Protein AF-A0A923A165-F1 (afdb_monomer_lite)

Foldseek 3Di:
DVV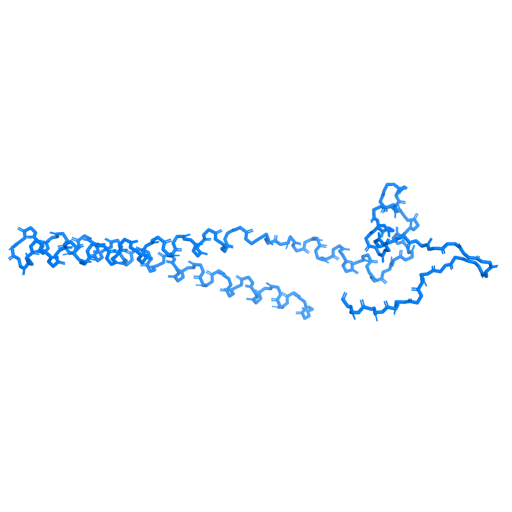VVVLVVVVVVLVVVLVVLVVVLVVLVVVLVVLVVCVVVVVDDPVVSVVSNVVSVVSNVVSVVVNVVSVPPPPPDPVNVVVVVVCVVCVPVVCVPDDPVVVVVVQCVVQVVHWDADPVGTHRPDPPPDDD

Radius of gyration: 27.16 Å; chains: 1; bounding box: 68×33×67 Å

Secondary structure (DSSP, 8-state):
-HHHHHHHHHHHHHHHHHHHHHHHHHHHHHHHHHHHHHHHTT-S-HHHHHHHHHHHHHHHHHHHHHHHHHHHS----HHHHHHHHHHHHTHHHHHHHS-HHHHHHHHHHH-TT---EETTEE----------

Structure (mmCIF, N/CA/C/O backbone):
data_AF-A0A9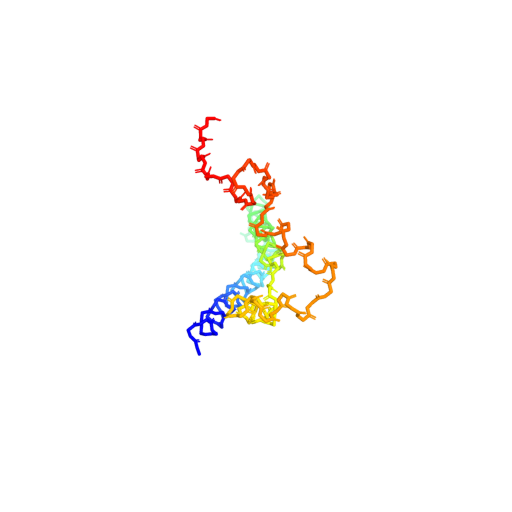23A165-F1
#
_entry.id   AF-A0A923A165-F1
#
loop_
_atom_site.group_PDB
_atom_site.id
_atom_site.type_symbol
_atom_site.label_atom_id
_atom_site.label_alt_id
_atom_site.label_comp_id
_atom_site.label_asym_id
_atom_site.label_entity_id
_atom_site.label_seq_id
_atom_site.pdbx_PDB_ins_code
_atom_site.Cartn_x
_atom_site.Cartn_y
_atom_site.Cartn_z
_atom_site.occupancy
_atom_site.B_iso_or_equiv
_atom_site.auth_seq_id
_atom_site.auth_comp_id
_atom_site.auth_asym_id
_atom_site.auth_atom_id
_atom_site.pdbx_PDB_model_num
ATOM 1 N N . MET A 1 1 ? 9.185 -16.891 -15.399 1.00 57.31 1 MET A N 1
ATOM 2 C CA . MET A 1 1 ? 10.472 -16.229 -15.053 1.00 57.31 1 MET A CA 1
ATOM 3 C C . MET A 1 1 ? 10.482 -15.836 -13.575 1.00 57.31 1 MET A C 1
ATOM 5 O O . MET A 1 1 ? 9.423 -15.503 -13.058 1.00 57.31 1 MET A O 1
ATOM 9 N N . ALA A 1 2 ? 11.638 -15.835 -12.897 1.00 69.56 2 ALA A N 1
ATOM 10 C CA . ALA A 1 2 ? 11.748 -15.537 -11.455 1.00 69.56 2 ALA A CA 1
ATOM 11 C C . ALA A 1 2 ? 11.158 -14.168 -11.043 1.00 69.56 2 ALA A C 1
ATOM 13 O O . ALA A 1 2 ? 10.572 -14.037 -9.972 1.00 69.56 2 ALA A O 1
ATOM 14 N N . ILE A 1 3 ? 11.228 -13.167 -11.925 1.00 64.88 3 ILE A N 1
ATOM 15 C CA . ILE A 1 3 ? 10.678 -11.817 -11.705 1.00 64.88 3 ILE A CA 1
ATOM 16 C C . ILE A 1 3 ? 9.148 -11.835 -11.606 1.00 64.88 3 ILE A C 1
ATOM 18 O O . ILE A 1 3 ? 8.570 -11.166 -10.756 1.00 64.88 3 ILE A O 1
ATOM 22 N N . GLU A 1 4 ? 8.476 -12.619 -12.450 1.00 66.44 4 GLU A N 1
ATOM 23 C CA . GLU A 1 4 ? 7.014 -12.724 -12.421 1.00 66.44 4 GLU A CA 1
ATOM 24 C C . GLU A 1 4 ? 6.534 -13.422 -11.154 1.00 66.44 4 GLU A C 1
ATOM 26 O O . GLU A 1 4 ? 5.555 -12.986 -10.554 1.00 66.44 4 GLU A O 1
ATOM 31 N N . ALA A 1 5 ? 7.261 -14.456 -10.724 1.00 72.94 5 ALA A N 1
ATOM 32 C CA . ALA A 1 5 ? 7.009 -15.131 -9.459 1.00 72.94 5 ALA A CA 1
ATOM 33 C C . ALA A 1 5 ? 7.208 -14.178 -8.269 1.00 72.94 5 ALA A C 1
ATOM 35 O O . ALA A 1 5 ? 6.371 -14.148 -7.369 1.00 72.94 5 ALA A O 1
ATOM 36 N N . ASN A 1 6 ? 8.252 -13.343 -8.291 1.00 72.12 6 ASN A N 1
ATOM 37 C CA . ASN A 1 6 ? 8.506 -12.366 -7.233 1.00 72.12 6 ASN A CA 1
ATOM 38 C C . ASN A 1 6 ? 7.434 -11.260 -7.184 1.00 72.12 6 ASN A C 1
ATOM 40 O O . ASN A 1 6 ? 6.881 -10.985 -6.125 1.00 72.12 6 ASN A O 1
ATOM 44 N N . LEU A 1 7 ? 7.064 -10.680 -8.332 1.00 69.75 7 LEU A N 1
ATOM 45 C CA . LEU A 1 7 ? 6.008 -9.661 -8.418 1.00 69.75 7 LEU A CA 1
ATOM 46 C C . LEU A 1 7 ? 4.634 -10.213 -8.012 1.00 69.75 7 LEU A C 1
ATOM 48 O O . LEU A 1 7 ? 3.871 -9.537 -7.324 1.00 69.75 7 LEU A O 1
ATOM 52 N N . ALA A 1 8 ? 4.306 -11.441 -8.423 1.00 74.06 8 ALA A N 1
ATOM 53 C CA . ALA A 1 8 ? 3.073 -12.106 -8.010 1.00 74.06 8 ALA A CA 1
ATOM 54 C C . ALA A 1 8 ? 3.070 -12.402 -6.503 1.00 74.06 8 ALA A C 1
ATOM 56 O O . ALA A 1 8 ? 2.060 -12.171 -5.838 1.00 74.06 8 ALA A O 1
ATOM 57 N N . SER A 1 9 ? 4.206 -12.847 -5.956 1.00 75.25 9 SER A N 1
ATOM 58 C CA . SER A 1 9 ? 4.387 -13.071 -4.520 1.00 75.25 9 SER A CA 1
ATOM 59 C C . SER A 1 9 ? 4.183 -11.780 -3.725 1.00 75.25 9 SER A C 1
ATOM 61 O O . SER A 1 9 ? 3.340 -11.744 -2.829 1.00 75.25 9 SER A O 1
ATOM 63 N N . GLN A 1 10 ? 4.846 -10.687 -4.115 1.00 72.62 10 GLN A N 1
ATOM 64 C CA . GLN A 1 10 ? 4.708 -9.380 -3.466 1.00 72.62 10 GLN A CA 1
ATOM 65 C C . GLN A 1 10 ? 3.268 -8.851 -3.515 1.00 72.62 10 GLN A C 1
ATOM 67 O O . GLN A 1 10 ? 2.747 -8.400 -2.497 1.00 72.62 10 GLN A O 1
ATOM 72 N N . ARG A 1 11 ? 2.578 -8.983 -4.657 1.00 73.50 11 ARG A N 1
ATOM 73 C CA . ARG A 1 11 ? 1.155 -8.612 -4.778 1.00 73.50 11 ARG A CA 1
ATOM 74 C C . ARG A 1 11 ? 0.252 -9.456 -3.885 1.00 73.50 11 ARG A C 1
ATOM 76 O O . ARG A 1 11 ? -0.640 -8.915 -3.243 1.00 73.50 11 ARG A O 1
ATOM 83 N N . SER A 1 12 ? 0.487 -10.766 -3.821 1.00 78.44 12 SER A N 1
ATOM 84 C CA . SER A 1 12 ? -0.257 -11.677 -2.942 1.00 78.44 12 SER A CA 1
ATOM 85 C C . SER A 1 12 ? -0.051 -11.326 -1.466 1.00 78.44 12 SER A C 1
ATOM 87 O O . SER A 1 12 ? -1.012 -11.312 -0.698 1.00 78.44 12 SER A O 1
ATOM 89 N N . VAL A 1 13 ? 1.185 -11.026 -1.059 1.00 78.31 13 VAL A N 1
ATOM 90 C CA . VAL A 1 13 ? 1.504 -10.621 0.317 1.00 78.31 13 VAL A CA 1
ATOM 91 C C . VAL A 1 13 ? 0.829 -9.291 0.654 1.00 78.31 13 VAL A C 1
ATOM 93 O O . VAL A 1 13 ? 0.129 -9.218 1.663 1.00 78.31 13 VAL A O 1
ATOM 96 N N . GLY A 1 14 ? 0.936 -8.288 -0.224 1.00 78.62 14 GLY A N 1
ATOM 97 C CA . GLY A 1 14 ? 0.267 -6.995 -0.054 1.00 78.62 14 GLY A CA 1
ATOM 98 C C . GLY A 1 14 ? -1.257 -7.123 0.034 1.00 78.62 14 GLY A C 1
ATOM 99 O O . GLY A 1 14 ? -1.872 -6.583 0.950 1.00 78.62 14 GLY A O 1
ATOM 100 N N . ALA A 1 15 ? -1.874 -7.918 -0.845 1.00 80.00 15 ALA A N 1
ATOM 101 C CA . ALA A 1 15 ? -3.318 -8.161 -0.830 1.00 80.00 15 ALA A CA 1
ATOM 102 C C . ALA A 1 15 ? -3.785 -8.876 0.450 1.00 80.00 15 ALA A C 1
ATOM 104 O O . ALA A 1 15 ? -4.798 -8.498 1.036 1.00 80.00 15 ALA A O 1
ATOM 105 N N . LYS A 1 16 ? -3.035 -9.881 0.924 1.00 83.62 16 LYS A N 1
ATOM 106 C CA . LYS A 1 16 ? -3.327 -10.577 2.189 1.00 83.62 16 LYS A CA 1
ATOM 107 C C . LYS A 1 16 ? -3.208 -9.643 3.389 1.00 83.62 16 LYS A C 1
ATOM 109 O O . LYS A 1 16 ? -4.032 -9.713 4.297 1.00 83.62 16 LYS A O 1
ATOM 114 N N . GLN A 1 17 ? -2.200 -8.777 3.400 1.00 82.38 17 GLN A N 1
ATOM 115 C CA . GLN A 1 17 ? -2.008 -7.809 4.475 1.00 82.38 17 GLN A CA 1
ATOM 116 C C . GLN A 1 17 ? -3.120 -6.755 4.481 1.00 82.38 17 GLN A C 1
ATOM 118 O O . GLN A 1 17 ? -3.705 -6.500 5.530 1.00 82.38 17 GLN A O 1
ATOM 123 N N . MET A 1 18 ? -3.509 -6.253 3.308 1.00 83.38 18 MET A N 1
ATOM 124 C CA . MET A 1 18 ? -4.651 -5.352 3.147 1.00 83.38 18 MET A CA 1
ATOM 125 C C . MET A 1 18 ? -5.964 -5.990 3.625 1.00 83.38 18 MET A C 1
ATOM 127 O O . MET A 1 18 ? -6.730 -5.370 4.360 1.00 83.38 18 MET A O 1
ATOM 131 N N . ALA A 1 19 ? -6.214 -7.252 3.261 1.00 85.00 19 ALA A N 1
ATOM 132 C CA . ALA A 1 19 ? -7.395 -7.985 3.711 1.00 85.00 19 ALA A CA 1
ATOM 133 C C . ALA A 1 19 ? -7.424 -8.154 5.240 1.00 85.00 19 ALA A C 1
ATOM 135 O O . ALA A 1 19 ? -8.479 -7.994 5.850 1.00 85.00 19 ALA A O 1
ATOM 136 N N . ARG A 1 20 ? -6.270 -8.419 5.872 1.00 88.00 20 ARG A N 1
ATOM 137 C CA . ARG A 1 20 ? -6.150 -8.500 7.338 1.00 88.00 20 ARG A CA 1
ATOM 138 C C . ARG A 1 20 ? -6.441 -7.164 8.017 1.00 88.00 20 ARG A C 1
ATOM 140 O O . ARG A 1 20 ? -7.202 -7.147 8.978 1.00 88.00 20 ARG A O 1
ATOM 147 N N . LEU A 1 21 ? -5.884 -6.063 7.508 1.00 85.38 21 LEU A N 1
ATOM 148 C CA . LEU A 1 21 ? -6.128 -4.721 8.051 1.00 85.38 21 LEU A CA 1
ATOM 149 C C . LEU A 1 21 ? -7.615 -4.344 7.954 1.00 85.38 21 LEU A C 1
ATOM 151 O O . LEU A 1 21 ? -8.202 -3.899 8.936 1.00 85.38 21 LEU A O 1
ATOM 155 N N . LYS A 1 22 ? -8.255 -4.610 6.807 1.00 84.75 22 LYS A N 1
ATOM 156 C CA . LYS A 1 22 ? -9.696 -4.367 6.616 1.00 84.75 22 LYS A CA 1
ATOM 157 C C . LYS A 1 22 ? -10.561 -5.239 7.530 1.00 84.75 22 LYS A C 1
ATOM 159 O O . LYS A 1 22 ? -11.503 -4.731 8.131 1.00 84.75 22 LYS A O 1
ATOM 164 N N . ALA A 1 23 ? -10.231 -6.523 7.678 1.00 90.12 23 ALA A N 1
ATOM 165 C CA . ALA A 1 23 ? -10.942 -7.419 8.591 1.00 90.12 23 ALA A CA 1
ATOM 166 C C . ALA A 1 23 ? -10.841 -6.945 10.049 1.00 90.12 23 ALA A C 1
ATOM 168 O O . ALA A 1 23 ? -11.843 -6.930 10.762 1.00 90.12 23 ALA A O 1
ATOM 169 N N . ARG A 1 24 ? -9.655 -6.487 10.467 1.00 87.06 24 ARG A N 1
ATOM 170 C CA . ARG A 1 24 ? -9.441 -5.945 11.810 1.00 87.06 24 ARG A CA 1
ATOM 171 C C . ARG A 1 24 ? -10.268 -4.686 12.067 1.00 87.06 24 ARG A C 1
ATOM 173 O O . ARG A 1 24 ? -10.815 -4.535 13.150 1.00 87.06 24 ARG A O 1
ATOM 180 N N . LEU A 1 25 ? -10.420 -3.822 11.066 1.00 85.25 25 LEU A N 1
ATOM 181 C CA . LEU A 1 25 ? -11.242 -2.612 11.159 1.00 85.25 25 LEU A CA 1
ATOM 182 C C . LEU A 1 25 ? -12.733 -2.951 11.367 1.00 85.25 25 LEU A C 1
ATOM 184 O O . LEU A 1 25 ? -13.405 -2.351 12.206 1.00 85.25 25 LEU A O 1
ATOM 188 N N . VAL A 1 26 ? -13.240 -3.976 10.673 1.00 88.25 26 VAL A N 1
ATOM 189 C CA . VAL A 1 26 ? -14.612 -4.487 10.870 1.00 88.25 26 VAL A CA 1
ATOM 190 C C . VAL A 1 26 ? -14.798 -5.081 12.271 1.00 88.25 26 VAL A C 1
ATOM 192 O O . VAL A 1 26 ? -15.813 -4.829 12.927 1.00 88.25 26 VAL A O 1
ATOM 195 N N . GLU A 1 27 ? -13.815 -5.842 12.755 1.00 90.38 27 GLU A N 1
ATOM 196 C CA . GLU A 1 27 ? -13.813 -6.386 14.117 1.00 90.38 27 GLU A CA 1
ATOM 197 C C . GLU A 1 27 ? -13.859 -5.259 15.160 1.00 90.38 27 GLU A C 1
ATOM 199 O O . GLU A 1 27 ? -14.657 -5.306 16.097 1.00 90.38 27 GLU A O 1
ATOM 204 N N . LEU A 1 28 ? -13.070 -4.203 14.954 1.00 86.62 28 LEU A N 1
ATOM 205 C CA . LEU A 1 28 ? -13.025 -3.044 15.837 1.00 86.62 28 LEU A CA 1
ATOM 206 C C . LEU A 1 28 ? -14.354 -2.284 15.874 1.00 86.62 28 LEU A C 1
ATOM 208 O O . LEU A 1 28 ? -14.832 -1.937 16.950 1.00 86.62 28 LEU A O 1
ATOM 212 N N . SER A 1 29 ? -14.995 -2.095 14.718 1.00 84.06 29 SER A N 1
ATOM 213 C CA . SER A 1 29 ? -16.331 -1.491 14.630 1.00 84.06 29 SER A CA 1
ATOM 214 C C . SER A 1 29 ? -17.383 -2.324 15.373 1.00 84.06 29 SER A C 1
ATOM 216 O O . SER A 1 29 ? -18.246 -1.790 16.074 1.00 84.06 29 SER A O 1
ATOM 218 N N . THR A 1 30 ? -17.274 -3.652 15.291 1.00 88.94 30 THR A N 1
ATOM 219 C CA . THR A 1 30 ? -18.144 -4.572 16.036 1.00 88.94 30 THR A CA 1
ATOM 220 C C . THR A 1 30 ? -17.908 -4.451 17.542 1.00 88.94 30 THR A C 1
ATOM 222 O O . THR A 1 30 ? -18.865 -4.349 18.310 1.00 88.94 30 THR A O 1
ATOM 225 N N . ARG A 1 31 ? -16.643 -4.392 17.972 1.00 86.75 31 ARG A N 1
ATOM 226 C CA . ARG A 1 31 ? -16.265 -4.192 19.377 1.00 86.75 31 ARG A CA 1
ATOM 227 C C . ARG A 1 31 ? -16.755 -2.846 19.913 1.00 86.75 31 ARG A C 1
ATOM 229 O O . ARG A 1 31 ? -17.258 -2.793 21.029 1.00 86.75 31 ARG A O 1
ATOM 236 N N . HIS A 1 32 ? -16.671 -1.787 19.112 1.00 84.25 32 HIS A N 1
ATOM 237 C CA . HIS A 1 32 ? -17.174 -0.458 19.457 1.00 84.25 32 HIS A CA 1
ATOM 238 C C . HIS A 1 32 ? -18.684 -0.493 19.741 1.00 84.25 32 HIS A C 1
ATOM 240 O O . HIS A 1 32 ? -19.133 -0.013 20.780 1.00 84.25 32 HIS A O 1
ATOM 246 N N . ARG A 1 33 ? -19.466 -1.163 18.881 1.00 86.06 33 ARG A N 1
ATOM 247 C CA . ARG A 1 33 ? -20.906 -1.371 19.112 1.00 86.06 33 ARG A CA 1
ATOM 248 C C . ARG A 1 33 ? -21.176 -2.165 20.397 1.00 86.06 33 ARG A C 1
ATOM 250 O O . ARG A 1 33 ? -22.018 -1.765 21.188 1.00 86.06 33 ARG A O 1
ATOM 257 N N . GLN A 1 34 ? -20.405 -3.220 20.662 1.00 87.31 34 GLN A N 1
ATOM 258 C CA . GLN A 1 34 ? -20.535 -4.006 21.896 1.00 87.31 34 GLN A CA 1
ATOM 259 C C . GLN A 1 34 ? -20.200 -3.213 23.169 1.00 87.31 34 GLN A C 1
ATOM 261 O O . GLN A 1 34 ? -20.801 -3.461 24.213 1.00 87.31 34 GLN A O 1
ATOM 266 N N . ILE A 1 35 ? -19.233 -2.290 23.114 1.00 84.75 35 ILE A N 1
ATOM 267 C CA . ILE A 1 35 ? -18.900 -1.405 24.241 1.00 84.75 35 ILE A CA 1
ATOM 268 C C . ILE A 1 35 ? -20.081 -0.475 24.536 1.00 84.75 35 ILE A C 1
ATOM 270 O O . ILE A 1 35 ? -20.478 -0.357 25.694 1.00 84.75 35 ILE A O 1
ATOM 274 N N . LEU A 1 36 ? -20.679 0.116 23.496 1.00 83.56 36 LEU A N 1
ATOM 275 C CA . LEU A 1 36 ? -21.861 0.971 23.629 1.00 83.56 36 LEU A CA 1
ATOM 276 C C . LEU A 1 36 ? -23.060 0.203 24.193 1.00 83.5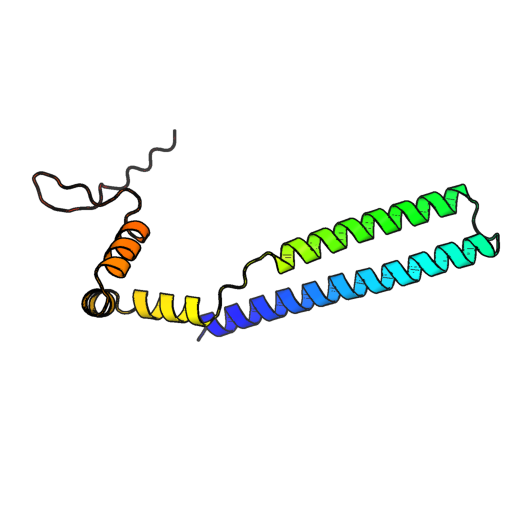6 36 LEU A C 1
ATOM 278 O O . LEU A 1 36 ? -23.672 0.665 25.150 1.00 83.56 36 LEU A O 1
ATOM 282 N N . ASP A 1 37 ? -23.350 -0.993 23.677 1.00 85.25 37 ASP A N 1
ATOM 283 C CA . ASP A 1 37 ? -24.457 -1.822 24.172 1.00 85.25 37 ASP A CA 1
ATOM 284 C C . ASP A 1 37 ? -24.277 -2.170 25.660 1.00 85.25 37 ASP A C 1
ATOM 286 O O . ASP A 1 37 ? -25.216 -2.083 26.455 1.00 85.25 37 ASP A O 1
ATOM 290 N N . LYS A 1 38 ? -23.047 -2.508 26.070 1.00 82.38 38 LYS A N 1
ATOM 291 C CA . LYS A 1 38 ? -22.727 -2.812 27.472 1.00 82.38 38 LYS A CA 1
ATOM 292 C C . LYS A 1 38 ? -22.793 -1.578 28.374 1.00 82.38 38 LYS A C 1
ATOM 294 O O . LYS A 1 38 ? -23.250 -1.695 29.511 1.00 82.38 38 LYS A O 1
ATOM 299 N N . SER A 1 39 ? -22.397 -0.412 27.871 1.00 80.62 39 SER A N 1
ATOM 300 C CA . SER A 1 39 ? -22.562 0.868 28.565 1.00 80.62 39 SER A CA 1
ATOM 301 C C . SER A 1 39 ? -24.042 1.207 28.775 1.00 80.62 39 SER A C 1
ATOM 303 O O . SER A 1 39 ? -24.454 1.455 29.905 1.00 80.62 39 SER A O 1
ATOM 305 N N . LEU A 1 40 ? -24.873 1.091 27.731 1.00 81.88 40 LEU A N 1
ATOM 306 C CA . LEU A 1 40 ? -26.320 1.332 27.805 1.00 81.88 40 LEU A CA 1
ATOM 307 C C . LEU A 1 40 ? -27.036 0.368 28.762 1.00 81.88 40 LEU A C 1
ATOM 309 O O . LEU A 1 40 ? -28.008 0.748 29.409 1.00 81.88 40 LEU A O 1
ATOM 313 N N . SER A 1 41 ? -26.540 -0.867 28.888 1.00 85.06 41 SER A N 1
ATOM 314 C CA . SER A 1 41 ? -27.041 -1.845 29.865 1.00 85.06 41 SER A CA 1
ATOM 315 C C . SER A 1 41 ? -26.558 -1.610 31.308 1.00 85.06 41 SER A C 1
ATOM 317 O O . SER A 1 41 ? -26.918 -2.376 32.200 1.00 85.06 41 SER A O 1
ATOM 319 N N . GLY A 1 42 ? -25.738 -0.580 31.550 1.00 80.69 42 GLY A N 1
ATOM 320 C CA . GLY A 1 42 ? -25.207 -0.232 32.872 1.00 80.69 42 GLY A CA 1
ATOM 321 C C . GLY A 1 42 ? -24.104 -1.162 33.387 1.00 80.69 42 GLY A C 1
ATOM 322 O O . GLY A 1 42 ? -23.759 -1.110 34.564 1.00 80.69 42 GLY A O 1
ATOM 323 N N . VAL A 1 43 ? -23.549 -2.026 32.529 1.00 81.88 43 VAL A N 1
ATOM 324 C CA . VAL A 1 43 ? -22.490 -2.987 32.894 1.00 81.88 43 VAL A CA 1
ATOM 325 C C . VAL A 1 43 ? -21.130 -2.299 33.028 1.00 81.88 43 VAL A C 1
ATOM 327 O O . VAL A 1 43 ? -20.293 -2.739 33.814 1.00 81.88 43 VAL A O 1
ATOM 330 N N . PHE A 1 44 ? -20.905 -1.219 32.276 1.00 79.25 44 PHE A N 1
ATOM 331 C CA . PHE A 1 44 ? -19.691 -0.412 32.366 1.00 79.25 44 PHE A CA 1
ATOM 332 C C . PHE A 1 44 ? -19.966 0.943 32.998 1.00 79.25 44 PHE A C 1
ATOM 334 O O . PHE A 1 44 ? -21.001 1.560 32.752 1.00 79.25 44 PHE A O 1
ATOM 341 N N . SER A 1 45 ? -18.991 1.426 33.768 1.00 81.44 45 SER A N 1
ATOM 342 C CA . SER A 1 45 ? -18.983 2.816 34.199 1.00 81.44 45 SER A CA 1
ATOM 343 C C . SER A 1 45 ? -18.750 3.744 33.002 1.00 81.44 45 SER A C 1
ATOM 345 O O . SER A 1 45 ? -18.152 3.367 31.985 1.00 81.44 45 SER A O 1
ATOM 347 N N . ASP A 1 46 ? -19.190 4.990 33.134 1.00 81.94 46 ASP A N 1
ATOM 348 C CA . ASP A 1 46 ? -18.996 6.018 32.111 1.00 81.94 46 ASP A CA 1
ATOM 349 C C . ASP A 1 46 ? -17.502 6.272 31.827 1.00 81.94 46 ASP A C 1
ATOM 351 O O . ASP A 1 46 ? -17.104 6.498 30.681 1.00 81.94 46 ASP A O 1
ATOM 355 N N . SER A 1 47 ? -16.642 6.175 32.853 1.00 83.50 47 SER A N 1
ATOM 356 C CA . SER A 1 47 ? -15.193 6.337 32.685 1.00 83.50 47 SER A CA 1
ATOM 357 C C . SER A 1 47 ? -14.559 5.175 31.927 1.00 83.50 47 SER A C 1
ATOM 359 O O . SER A 1 47 ? -13.725 5.405 31.052 1.00 83.50 47 SER A O 1
ATOM 361 N N . ASP A 1 48 ? -14.969 3.938 32.222 1.00 82.81 48 ASP A N 1
ATOM 362 C CA . ASP A 1 48 ? -14.447 2.752 31.535 1.00 82.81 48 ASP A CA 1
ATOM 363 C C . ASP A 1 48 ? -14.901 2.725 30.075 1.00 82.81 48 ASP A C 1
ATOM 365 O O . ASP A 1 48 ? -14.119 2.404 29.181 1.00 82.81 48 ASP A O 1
ATOM 369 N N . THR A 1 49 ? -16.141 3.149 29.819 1.00 83.62 49 THR A N 1
ATOM 370 C CA . THR A 1 49 ? -16.693 3.271 28.466 1.00 83.62 49 THR A CA 1
ATOM 371 C C . THR A 1 49 ? -15.893 4.275 27.637 1.00 83.62 49 THR A C 1
ATOM 373 O O . THR A 1 49 ? -15.458 3.944 26.534 1.00 83.62 49 THR A O 1
ATOM 376 N N . LYS A 1 50 ? -15.625 5.476 28.173 1.00 86.25 50 LYS A N 1
ATOM 377 C CA . LYS A 1 50 ? -14.805 6.491 27.486 1.00 86.25 50 LYS A CA 1
ATOM 378 C C . LYS A 1 50 ? -13.394 5.997 27.185 1.00 86.25 50 LYS A C 1
ATOM 380 O O . LYS A 1 50 ? -12.888 6.238 26.092 1.00 86.25 50 LYS A O 1
ATOM 385 N N . LYS A 1 51 ? -12.768 5.294 28.132 1.00 88.06 51 LYS A N 1
ATOM 386 C CA . LYS A 1 51 ? -11.425 4.739 27.939 1.00 88.06 51 LYS A CA 1
ATOM 387 C C . LYS A 1 51 ? -11.406 3.698 26.817 1.00 88.06 51 LYS A C 1
ATOM 389 O O . LYS A 1 51 ? -10.586 3.799 25.911 1.00 88.06 51 LYS A O 1
ATOM 394 N N . LEU A 1 52 ? -12.340 2.747 26.842 1.00 84.44 52 LEU A N 1
ATOM 395 C CA . LEU A 1 52 ? -12.441 1.692 25.830 1.00 84.44 52 LEU A CA 1
ATOM 396 C C . LEU A 1 52 ? -12.779 2.238 24.434 1.00 84.44 52 LEU A C 1
ATOM 398 O O . LEU A 1 52 ? -12.270 1.723 23.439 1.00 84.44 52 LEU A O 1
ATOM 402 N N . LEU A 1 53 ? -13.618 3.276 24.355 1.00 87.06 53 LEU A N 1
ATOM 403 C CA . LEU A 1 53 ? -13.925 3.973 23.103 1.00 87.06 53 LEU A CA 1
ATOM 404 C C . LEU A 1 53 ? -12.684 4.667 22.537 1.00 87.06 53 LEU A C 1
ATOM 406 O O . LEU A 1 53 ? -12.358 4.453 21.374 1.00 87.06 53 LEU A O 1
ATOM 410 N N . SER A 1 54 ? -11.953 5.411 23.370 1.00 88.31 54 SER A N 1
ATOM 411 C CA . SER A 1 54 ? -10.741 6.115 22.944 1.00 88.31 54 SER A CA 1
ATOM 412 C C . SER A 1 54 ? -9.637 5.159 22.477 1.00 88.31 54 SER A C 1
ATOM 414 O O . SER A 1 54 ? -8.991 5.416 21.464 1.00 88.31 54 SER A O 1
ATOM 416 N N . GLU A 1 55 ? -9.446 4.023 23.156 1.00 89.12 55 GLU A N 1
ATOM 417 C CA . GLU A 1 55 ? -8.502 2.982 22.722 1.00 89.12 55 GLU A CA 1
ATOM 418 C C . GLU A 1 55 ? -8.893 2.390 21.356 1.00 89.12 55 GLU A C 1
ATOM 420 O O . GLU A 1 55 ? -8.034 2.194 20.493 1.00 89.12 55 GLU A O 1
ATOM 425 N N . ALA A 1 56 ? -10.188 2.138 21.137 1.00 85.38 56 ALA A N 1
ATOM 426 C CA . ALA A 1 56 ? -10.692 1.634 19.862 1.00 85.38 56 ALA A CA 1
ATOM 427 C C . ALA A 1 56 ? -10.577 2.678 18.736 1.00 85.38 56 ALA A C 1
ATOM 429 O O . ALA A 1 56 ? -10.215 2.334 17.615 1.00 85.38 56 ALA A O 1
ATOM 430 N N . GLU A 1 57 ? -10.845 3.951 19.008 1.00 87.44 57 GLU A N 1
ATOM 431 C CA . GLU A 1 57 ? -10.668 5.034 18.031 1.00 87.44 57 GLU A CA 1
ATOM 432 C C . GLU A 1 57 ? -9.198 5.164 17.619 1.00 87.44 57 GLU A C 1
ATOM 434 O O . GLU A 1 57 ? -8.880 5.140 16.431 1.00 87.44 57 GLU A O 1
ATOM 439 N N . GLN A 1 58 ? -8.283 5.154 18.591 1.00 91.06 58 GLN A N 1
ATOM 440 C CA . GLN A 1 58 ? -6.848 5.237 18.329 1.00 91.06 58 GLN A CA 1
ATOM 441 C C . GLN A 1 58 ? -6.322 4.058 17.488 1.00 91.06 58 GLN A C 1
ATOM 443 O O . GLN A 1 58 ? -5.466 4.250 16.617 1.00 91.06 58 GLN A O 1
ATOM 448 N N . GLU A 1 59 ? -6.807 2.834 17.734 1.00 89.19 59 GLU A N 1
ATOM 449 C CA . GLU A 1 59 ? -6.464 1.658 16.919 1.00 89.19 59 GLU A CA 1
ATOM 450 C C . GLU A 1 59 ? -7.067 1.767 15.504 1.00 89.19 59 GLU A C 1
ATOM 452 O O . GLU A 1 59 ? -6.385 1.437 14.529 1.00 89.19 59 GLU A O 1
ATOM 457 N N . SER A 1 60 ? -8.288 2.295 15.362 1.00 87.62 60 SER A N 1
ATOM 458 C CA . SER A 1 60 ? -8.928 2.535 14.059 1.00 87.62 60 SER A CA 1
ATOM 459 C C . SER A 1 60 ? -8.139 3.528 13.202 1.00 87.62 60 SER A C 1
ATOM 461 O O . SER A 1 60 ? -7.849 3.239 12.038 1.00 87.62 60 SER A O 1
ATOM 463 N N . ASP A 1 61 ? -7.736 4.660 13.779 1.00 88.81 61 ASP A N 1
ATOM 464 C CA . ASP A 1 61 ? -6.991 5.714 13.080 1.00 88.81 61 ASP A CA 1
ATOM 465 C C . ASP A 1 61 ? -5.617 5.221 12.606 1.00 88.81 61 ASP A C 1
ATOM 467 O O . ASP A 1 61 ? -5.170 5.510 11.489 1.00 88.81 61 ASP A O 1
ATOM 471 N N . ASN A 1 62 ? -4.953 4.407 13.431 1.00 90.25 62 ASN A N 1
ATOM 472 C CA . ASN A 1 62 ? -3.691 3.774 13.066 1.00 90.25 62 ASN A CA 1
ATOM 473 C C . ASN A 1 62 ? -3.875 2.796 11.890 1.00 90.25 62 ASN A C 1
ATOM 475 O O . ASN A 1 62 ? -3.118 2.831 10.918 1.00 90.25 62 ASN A O 1
ATOM 479 N N . LEU A 1 63 ? -4.911 1.951 11.931 1.00 87.56 63 LEU A N 1
ATOM 480 C CA . LEU A 1 63 ? -5.208 1.012 10.846 1.00 87.56 63 LEU A CA 1
ATOM 481 C C . LEU A 1 63 ? -5.576 1.732 9.542 1.00 87.56 63 LEU A C 1
ATOM 483 O O . LEU A 1 63 ? -5.114 1.322 8.476 1.00 87.56 63 LEU A O 1
ATOM 487 N N . GLN A 1 64 ? -6.352 2.817 9.604 1.00 86.38 64 GLN A N 1
ATOM 488 C CA . GLN A 1 64 ? -6.660 3.641 8.431 1.00 86.38 64 GLN A CA 1
ATOM 489 C C . GLN A 1 64 ? -5.408 4.289 7.843 1.00 86.38 64 GLN A C 1
ATOM 491 O O . GLN A 1 64 ? -5.232 4.270 6.625 1.00 86.38 64 GLN A O 1
ATOM 496 N N . SER A 1 65 ? -4.500 4.776 8.688 1.00 85.88 65 SER A N 1
ATOM 497 C CA . SER A 1 65 ? -3.217 5.329 8.244 1.00 85.88 65 SER A CA 1
ATOM 498 C C . SER A 1 65 ? -2.359 4.277 7.533 1.00 85.88 65 SER A C 1
ATOM 500 O O . SER A 1 65 ? -1.779 4.549 6.482 1.00 85.88 65 SER A O 1
ATOM 502 N N . GLN A 1 66 ? -2.322 3.044 8.049 1.00 83.75 66 GLN A N 1
ATOM 503 C CA . GLN A 1 66 ? -1.613 1.929 7.411 1.00 83.75 66 GLN A CA 1
ATOM 504 C C . GLN A 1 66 ? -2.237 1.524 6.070 1.00 83.75 66 GLN A C 1
ATOM 506 O O . GLN A 1 66 ? -1.509 1.215 5.127 1.00 83.75 66 GLN A O 1
ATOM 511 N N . ILE A 1 67 ? -3.570 1.546 5.961 1.00 84.00 67 ILE A N 1
ATOM 512 C CA . ILE A 1 67 ? -4.278 1.297 4.698 1.00 84.00 67 ILE A CA 1
ATOM 513 C C . ILE A 1 67 ? -3.941 2.391 3.684 1.00 84.00 67 ILE A C 1
ATOM 515 O O . ILE A 1 67 ? -3.527 2.070 2.574 1.00 84.00 67 ILE A O 1
ATOM 519 N N . ALA A 1 68 ? -4.032 3.663 4.076 1.00 79.44 68 ALA A N 1
ATOM 520 C CA . ALA A 1 68 ? -3.722 4.790 3.203 1.00 79.44 68 ALA A CA 1
ATOM 521 C C . ALA A 1 68 ? -2.263 4.759 2.713 1.00 79.44 68 ALA A C 1
ATOM 523 O O . ALA A 1 68 ? -1.997 5.013 1.540 1.00 79.44 68 ALA A O 1
ATOM 524 N N . ALA A 1 69 ? -1.314 4.392 3.580 1.00 79.81 69 ALA A N 1
ATOM 525 C CA . ALA A 1 69 ? 0.091 4.217 3.209 1.00 79.81 69 ALA A CA 1
ATOM 526 C C . ALA A 1 69 ? 0.311 3.035 2.245 1.00 79.81 69 ALA A C 1
ATOM 528 O O . ALA A 1 69 ? 1.144 3.100 1.343 1.00 79.81 69 ALA A O 1
ATOM 529 N N . ALA A 1 70 ? -0.436 1.945 2.419 1.00 76.19 70 ALA A N 1
ATOM 530 C CA . ALA A 1 70 ? -0.358 0.785 1.538 1.00 76.19 70 ALA A CA 1
ATOM 531 C C . ALA A 1 70 ? -1.045 1.025 0.180 1.00 76.19 70 ALA A C 1
ATOM 533 O O . ALA A 1 70 ? -0.607 0.466 -0.823 1.00 76.19 70 ALA A O 1
ATOM 534 N N . GLU A 1 71 ? -2.089 1.856 0.130 1.00 73.00 71 GLU A N 1
ATOM 535 C CA . GLU A 1 71 ? -2.768 2.270 -1.106 1.00 73.00 71 GLU A CA 1
ATOM 536 C C . GLU A 1 71 ? -1.979 3.339 -1.878 1.00 73.00 71 GLU A C 1
ATOM 538 O O . GLU A 1 71 ? -2.008 3.344 -3.108 1.00 73.00 71 GLU A O 1
ATOM 543 N N . SER A 1 72 ? -1.236 4.209 -1.182 1.00 63.94 72 SER A N 1
ATOM 544 C CA . SER A 1 72 ? -0.376 5.229 -1.801 1.00 63.94 72 SER A CA 1
ATOM 545 C C . SER A 1 72 ? 0.959 4.688 -2.318 1.00 63.94 72 SER A C 1
ATOM 547 O O . SER A 1 72 ? 1.643 5.367 -3.085 1.00 63.94 72 SER A O 1
ATOM 549 N N . SER A 1 73 ? 1.330 3.459 -1.946 1.00 62.62 73 SER A N 1
ATOM 550 C CA . SER A 1 73 ? 2.459 2.765 -2.555 1.00 62.62 73 SER A CA 1
ATOM 551 C C . SER A 1 73 ? 2.120 2.460 -4.016 1.00 62.62 73 SER A C 1
ATOM 553 O O . SER A 1 73 ? 1.387 1.517 -4.316 1.00 62.62 73 SER A O 1
ATOM 555 N N . GLU A 1 74 ? 2.624 3.296 -4.928 1.00 56.53 74 GLU A N 1
ATOM 556 C CA . GLU A 1 74 ? 2.444 3.141 -6.370 1.00 56.53 74 GLU A CA 1
ATOM 557 C C . GLU A 1 74 ? 2.832 1.723 -6.797 1.00 56.53 74 GLU A C 1
ATOM 559 O O . GLU A 1 74 ? 4.005 1.337 -6.848 1.00 56.53 74 GLU A O 1
ATOM 564 N N . ILE A 1 75 ? 1.822 0.925 -7.136 1.00 61.62 75 ILE A N 1
ATOM 565 C CA . ILE A 1 75 ? 2.038 -0.363 -7.777 1.00 61.62 75 ILE A CA 1
ATOM 566 C C . ILE A 1 75 ? 2.555 -0.051 -9.177 1.00 61.62 75 ILE A C 1
ATOM 568 O O . ILE A 1 75 ? 1.772 0.205 -10.091 1.00 61.62 75 ILE A O 1
ATOM 572 N N . VAL A 1 76 ? 3.878 -0.097 -9.354 1.00 64.19 76 VAL A N 1
ATOM 573 C CA . VAL A 1 76 ? 4.496 0.040 -10.675 1.00 64.19 76 VAL A CA 1
ATOM 574 C C . VAL A 1 76 ? 3.843 -0.992 -11.609 1.00 64.19 76 VAL A C 1
ATOM 576 O O . VAL A 1 76 ? 3.895 -2.203 -11.331 1.00 64.19 76 VAL A O 1
ATOM 579 N N . PRO A 1 77 ? 3.188 -0.562 -12.707 1.00 70.38 77 PRO A N 1
ATOM 580 C CA . PRO A 1 77 ? 2.498 -1.485 -13.593 1.00 70.38 77 PRO A CA 1
ATOM 581 C C . PRO A 1 77 ? 3.467 -2.543 -14.124 1.00 70.38 77 PRO A C 1
ATOM 583 O O . PRO A 1 77 ? 4.609 -2.242 -14.472 1.00 70.38 77 PRO A O 1
ATOM 586 N N . LYS A 1 78 ? 3.005 -3.798 -14.234 1.00 69.00 78 LYS A N 1
ATOM 587 C CA . LYS A 1 78 ? 3.837 -4.920 -14.726 1.00 69.00 78 LYS A CA 1
ATOM 588 C C . LYS A 1 78 ? 4.470 -4.583 -16.082 1.00 69.00 78 LYS A C 1
ATOM 590 O O . LYS A 1 78 ? 5.621 -4.931 -16.330 1.00 69.00 78 LYS A O 1
ATOM 595 N N . GLU A 1 79 ? 3.728 -3.866 -16.919 1.00 71.81 79 GLU A N 1
ATOM 596 C CA . GLU A 1 79 ? 4.180 -3.418 -18.233 1.00 71.81 79 GLU A CA 1
ATOM 597 C C . GLU A 1 79 ? 5.339 -2.421 -18.164 1.00 71.81 79 GLU A C 1
ATOM 599 O O . GLU A 1 79 ? 6.232 -2.486 -19.003 1.00 71.81 79 GLU A O 1
ATOM 604 N N . VAL A 1 80 ? 5.392 -1.554 -17.147 1.00 77.00 80 VAL A N 1
ATOM 605 C CA . VAL A 1 80 ? 6.512 -0.619 -16.951 1.00 77.00 80 VAL A CA 1
ATOM 606 C C . VAL A 1 80 ? 7.785 -1.390 -16.618 1.00 77.00 80 VAL A C 1
ATOM 608 O O . VAL A 1 80 ? 8.815 -1.173 -17.251 1.00 77.00 80 VAL A O 1
ATOM 611 N N . VAL A 1 81 ? 7.701 -2.358 -15.702 1.00 78.62 81 VAL A N 1
ATOM 612 C CA . VAL A 1 81 ? 8.840 -3.215 -15.336 1.00 78.62 81 VAL A CA 1
ATOM 613 C C . VAL A 1 81 ? 9.302 -4.049 -16.533 1.00 78.62 81 VAL A C 1
ATOM 615 O O . VAL A 1 81 ? 10.489 -4.087 -16.850 1.00 78.62 81 VAL A O 1
ATOM 618 N N . LYS A 1 82 ? 8.365 -4.685 -17.245 1.00 78.81 82 LYS A N 1
ATOM 619 C CA . LYS A 1 82 ? 8.659 -5.507 -18.426 1.00 78.81 82 LYS A CA 1
ATOM 620 C C . LYS A 1 82 ? 9.306 -4.685 -19.541 1.00 78.81 82 LYS A C 1
ATOM 622 O O . LYS A 1 82 ? 10.276 -5.133 -20.148 1.00 78.81 82 LYS A O 1
ATOM 627 N N . LYS A 1 83 ? 8.797 -3.477 -19.788 1.00 79.31 83 LYS A N 1
ATOM 628 C CA . LYS A 1 83 ? 9.360 -2.555 -20.775 1.00 79.31 83 LYS A CA 1
ATOM 629 C C . LYS A 1 83 ? 10.739 -2.058 -20.347 1.00 79.31 83 LYS A C 1
ATOM 631 O O . LYS A 1 83 ? 11.629 -2.024 -21.184 1.00 79.31 83 LYS A O 1
ATOM 636 N N . GLY A 1 84 ? 10.943 -1.772 -19.061 1.00 80.31 84 GLY A N 1
ATOM 637 C CA . GLY A 1 84 ? 12.258 -1.456 -18.499 1.00 80.31 84 GLY A CA 1
ATOM 638 C C . GLY A 1 84 ? 13.281 -2.565 -18.754 1.00 80.31 84 GLY A C 1
ATOM 639 O O . GLY A 1 84 ? 14.353 -2.294 -19.284 1.00 80.31 84 GLY A O 1
ATOM 640 N N . PHE A 1 85 ? 12.928 -3.826 -18.487 1.00 81.69 85 PHE A N 1
ATOM 641 C CA . PHE A 1 85 ? 13.804 -4.960 -18.800 1.00 81.69 85 PHE A CA 1
ATOM 642 C C . PHE A 1 85 ? 14.078 -5.112 -20.294 1.00 81.69 85 PHE A C 1
ATOM 644 O O . PHE A 1 85 ? 15.218 -5.359 -20.667 1.00 81.69 85 PHE A O 1
ATOM 651 N N . ALA A 1 86 ? 13.071 -4.929 -21.150 1.00 80.44 86 ALA A N 1
ATOM 652 C CA . ALA A 1 86 ? 13.267 -4.984 -22.597 1.00 80.44 86 ALA A CA 1
ATOM 653 C C . ALA A 1 86 ? 14.227 -3.888 -23.091 1.00 80.44 86 ALA A C 1
ATOM 655 O O . ALA A 1 86 ? 15.047 -4.144 -23.969 1.00 80.44 86 ALA A O 1
ATOM 656 N N . VAL A 1 87 ? 14.161 -2.688 -22.502 1.00 82.62 87 VAL A N 1
ATOM 657 C CA . VAL A 1 87 ? 15.119 -1.609 -22.779 1.00 82.62 87 VAL A CA 1
ATOM 658 C C . VAL A 1 87 ? 16.518 -1.998 -22.317 1.00 82.62 87 VAL A C 1
ATOM 660 O O . VAL A 1 87 ? 17.458 -1.836 -23.080 1.00 82.62 87 VAL A O 1
ATOM 663 N N . LEU A 1 88 ? 16.665 -2.529 -21.101 1.00 82.31 88 LEU A N 1
ATOM 664 C CA . LEU A 1 88 ? 17.967 -2.920 -20.548 1.00 82.31 88 LEU A CA 1
ATOM 665 C C . LEU A 1 88 ? 18.603 -4.103 -21.291 1.00 82.31 88 LEU A C 1
ATOM 667 O O . LEU A 1 88 ? 19.823 -4.161 -21.410 1.00 82.31 88 LEU A O 1
ATOM 671 N N . GLN A 1 89 ? 17.792 -5.031 -21.798 1.00 86.19 89 GLN A N 1
ATOM 672 C CA . GLN A 1 89 ? 18.259 -6.203 -22.535 1.00 86.19 89 GLN A CA 1
ATOM 673 C C . GLN A 1 89 ? 18.882 -5.830 -23.887 1.00 86.19 89 GLN A C 1
ATOM 675 O O . GLN A 1 89 ? 19.817 -6.495 -24.326 1.00 86.19 89 GLN A O 1
ATOM 680 N N . ASP A 1 90 ? 18.384 -4.775 -24.535 1.00 85.88 90 ASP A N 1
ATOM 681 C CA . ASP A 1 90 ? 18.923 -4.278 -25.801 1.00 85.88 90 ASP A CA 1
ATOM 682 C C . ASP A 1 90 ? 18.844 -2.746 -25.875 1.00 85.88 90 ASP A C 1
ATOM 684 O O . ASP A 1 90 ? 18.053 -2.143 -26.613 1.00 85.88 90 ASP A O 1
ATOM 688 N N . MET A 1 91 ? 19.693 -2.099 -25.073 1.00 82.56 91 MET A N 1
ATOM 689 C CA . MET A 1 91 ? 19.751 -0.638 -25.013 1.00 82.56 91 MET A CA 1
ATOM 690 C C . MET A 1 91 ? 20.207 -0.027 -26.335 1.00 82.56 91 MET A C 1
ATOM 692 O O . MET A 1 91 ? 19.768 1.069 -26.676 1.00 82.56 91 MET A O 1
ATOM 696 N N . ALA A 1 92 ? 21.061 -0.723 -27.091 1.00 84.12 92 ALA A N 1
ATOM 697 C CA . ALA A 1 92 ? 21.583 -0.233 -28.360 1.00 84.12 92 ALA A CA 1
ATOM 698 C C . ALA A 1 92 ? 20.477 -0.164 -29.421 1.00 84.12 92 ALA A C 1
ATOM 700 O O . ALA A 1 92 ? 20.270 0.892 -30.027 1.00 84.12 92 ALA A O 1
ATOM 701 N N . ALA A 1 93 ? 19.711 -1.243 -29.611 1.00 86.56 93 ALA A N 1
ATOM 702 C CA . ALA A 1 93 ? 18.600 -1.227 -30.555 1.00 86.56 93 ALA A CA 1
ATOM 703 C C . ALA A 1 93 ? 17.471 -0.305 -30.088 1.00 86.56 93 ALA A C 1
ATOM 705 O O . ALA A 1 93 ? 16.837 0.352 -30.917 1.00 86.56 93 ALA A O 1
ATOM 706 N N . PHE A 1 94 ? 17.223 -0.215 -28.777 1.00 86.12 94 PHE A N 1
ATOM 707 C CA . PHE A 1 94 ? 16.262 0.743 -28.240 1.00 86.12 94 PHE A CA 1
ATOM 708 C C . PHE A 1 94 ? 16.689 2.184 -28.536 1.00 86.12 94 PHE A C 1
ATOM 710 O O . PHE A 1 94 ? 15.891 2.945 -29.079 1.00 86.12 94 PHE A O 1
ATOM 717 N N . TRP A 1 95 ? 17.954 2.538 -28.279 1.00 85.31 95 TRP A N 1
ATOM 718 C CA . TRP A 1 95 ? 18.511 3.861 -28.568 1.00 85.31 95 TRP A CA 1
ATOM 719 C C . TRP A 1 95 ? 18.335 4.247 -30.037 1.00 85.31 95 TRP A C 1
ATOM 721 O O . TRP A 1 95 ? 17.948 5.372 -30.332 1.00 85.31 95 TRP A O 1
ATOM 731 N N . GLN A 1 96 ? 18.551 3.325 -30.975 1.00 88.31 96 GLN A N 1
ATOM 732 C CA . GLN A 1 96 ? 18.372 3.620 -32.400 1.00 88.31 96 GLN A CA 1
ATOM 733 C C . GLN A 1 96 ? 16.909 3.886 -32.785 1.00 88.31 96 GLN A C 1
ATOM 735 O O . GLN A 1 96 ? 16.649 4.708 -33.660 1.00 88.31 96 GLN A O 1
ATOM 740 N N . LYS A 1 97 ? 15.951 3.235 -32.116 1.00 87.81 97 LYS A N 1
ATOM 741 C CA . LYS A 1 97 ? 14.518 3.302 -32.454 1.00 87.81 97 LYS A CA 1
ATOM 742 C C . LYS A 1 97 ? 13.780 4.496 -31.847 1.00 87.81 97 LYS A C 1
ATOM 744 O O . LYS A 1 97 ? 12.696 4.834 -32.315 1.00 87.81 97 LYS A O 1
ATOM 749 N N . VAL A 1 98 ? 14.313 5.108 -30.791 1.00 86.62 98 VAL A N 1
ATOM 750 C CA . VAL A 1 98 ? 13.606 6.162 -30.048 1.00 86.62 98 VAL A CA 1
ATOM 751 C C . VAL A 1 98 ? 13.936 7.576 -30.528 1.00 86.62 98 VAL A C 1
ATOM 753 O O . VAL A 1 98 ? 15.045 7.873 -30.978 1.00 86.62 98 VAL A O 1
ATOM 756 N N . GLY A 1 99 ? 12.955 8.472 -30.397 1.00 88.38 99 GLY A N 1
ATOM 757 C CA . GLY A 1 99 ? 13.093 9.888 -30.732 1.00 88.38 99 GLY A CA 1
ATOM 758 C C . GLY A 1 99 ? 14.015 10.653 -29.776 1.00 88.38 99 GLY A C 1
ATOM 759 O O . GLY A 1 99 ? 14.326 10.196 -28.673 1.00 88.38 99 GLY A O 1
ATOM 760 N N . LEU A 1 100 ? 14.427 11.854 -30.191 1.00 84.38 100 LEU A N 1
ATOM 761 C CA . LEU A 1 100 ? 15.371 12.707 -29.457 1.00 84.38 100 LEU A CA 1
ATOM 762 C C . LEU A 1 100 ? 14.939 12.977 -28.005 1.00 84.38 100 LEU A C 1
ATOM 764 O O . LEU A 1 100 ? 15.764 12.900 -27.099 1.00 84.38 100 LEU A O 1
ATOM 768 N N . THR A 1 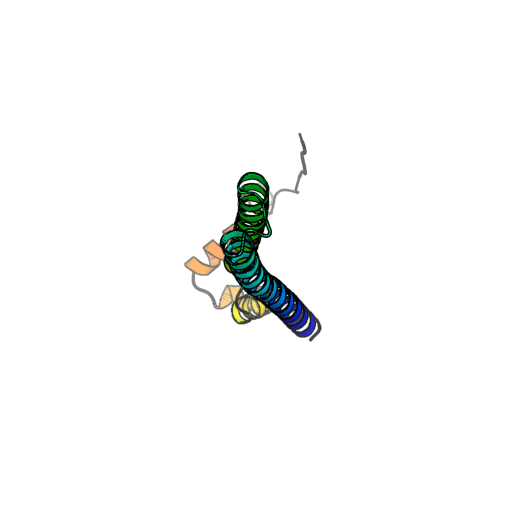101 ? 13.650 13.223 -27.765 1.00 87.50 101 THR A N 1
ATOM 769 C CA . THR A 1 101 ? 13.107 13.470 -26.420 1.00 87.50 101 THR A CA 1
ATOM 770 C C . THR A 1 101 ? 13.353 12.292 -25.478 1.00 87.50 101 THR A C 1
ATOM 772 O O . THR A 1 101 ? 13.834 12.472 -24.361 1.00 87.50 101 THR A O 1
ATOM 775 N N . THR A 1 102 ? 13.088 11.069 -25.938 1.00 84.12 102 THR A N 1
ATOM 776 C CA . THR A 1 102 ? 13.311 9.853 -25.148 1.00 84.12 102 THR A CA 1
ATOM 777 C C . THR A 1 102 ? 14.801 9.588 -24.941 1.00 84.12 102 THR A C 1
ATOM 779 O O . THR A 1 102 ? 15.191 9.168 -23.855 1.00 84.12 102 THR A O 1
ATOM 782 N N . LYS A 1 103 ? 15.652 9.891 -25.932 1.00 83.81 103 LYS A N 1
ATOM 783 C CA . LYS A 1 103 ? 17.118 9.824 -25.781 1.00 83.81 103 LYS A CA 1
ATOM 784 C C . LYS A 1 103 ? 17.617 10.759 -24.687 1.00 83.81 103 LYS A C 1
ATOM 786 O O . LYS A 1 103 ? 18.396 10.337 -23.842 1.00 83.81 103 LYS A O 1
ATOM 791 N N . GLN A 1 104 ? 17.136 12.001 -24.662 1.00 82.94 104 GLN A N 1
ATOM 792 C CA . GLN A 1 104 ? 17.505 12.985 -23.641 1.00 82.94 104 GLN A CA 1
ATOM 793 C C . GLN A 1 104 ? 17.037 12.569 -22.243 1.00 82.94 104 GLN A C 1
ATOM 795 O O . GLN A 1 104 ? 17.787 12.700 -21.278 1.00 82.94 104 GLN A O 1
ATOM 800 N N . GLN A 1 105 ? 15.816 12.040 -22.128 1.00 83.44 105 GLN A N 1
ATOM 801 C CA . GLN A 1 105 ? 15.303 11.500 -20.866 1.00 83.44 105 GLN A CA 1
ATOM 802 C C . GLN A 1 105 ? 16.146 10.318 -20.380 1.00 83.44 105 GLN A C 1
ATOM 804 O O . GLN A 1 105 ? 16.539 10.285 -19.217 1.00 83.44 105 GLN A O 1
ATOM 809 N N . LEU A 1 106 ? 16.478 9.386 -21.275 1.00 82.88 106 LEU A N 1
ATOM 810 C CA . LEU A 1 106 ? 17.310 8.231 -20.953 1.00 82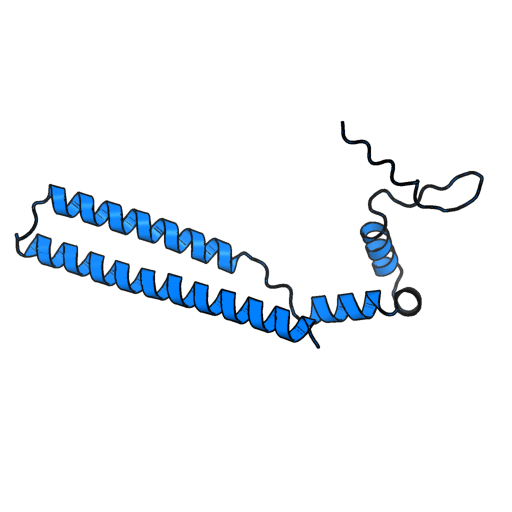.88 106 LEU A CA 1
ATOM 811 C C . LEU A 1 106 ? 18.739 8.648 -20.578 1.00 82.88 106 LEU A C 1
ATOM 813 O O . LEU A 1 106 ? 19.296 8.120 -19.625 1.00 82.88 106 LEU A O 1
ATOM 817 N N . GLN A 1 107 ? 19.314 9.633 -21.268 1.00 81.50 107 GLN A N 1
ATOM 818 C CA . GLN A 1 107 ? 20.628 10.180 -20.938 1.00 81.50 107 GLN A CA 1
ATOM 819 C C . GLN A 1 107 ? 20.639 10.825 -19.548 1.00 81.50 107 GLN A C 1
ATOM 821 O O . GLN A 1 107 ? 21.548 10.546 -18.778 1.00 81.50 107 GLN A O 1
ATOM 826 N N . ARG A 1 108 ? 19.627 11.633 -19.199 1.00 81.00 108 ARG A N 1
ATOM 827 C CA . ARG A 1 108 ? 19.493 12.217 -17.850 1.00 81.00 108 ARG A CA 1
ATOM 828 C C . ARG A 1 108 ? 19.285 11.156 -16.774 1.00 81.00 108 ARG A C 1
ATOM 830 O O . ARG A 1 108 ? 19.751 11.324 -15.658 1.00 81.00 108 ARG A O 1
ATOM 837 N N . PHE A 1 109 ? 18.584 10.076 -17.108 1.00 80.06 109 PHE A N 1
ATOM 838 C CA . PHE A 1 109 ? 18.372 8.963 -16.190 1.00 80.06 109 PHE A CA 1
ATOM 839 C C . PHE A 1 109 ? 19.664 8.174 -15.926 1.00 80.06 109 PHE A C 1
ATOM 841 O O . PHE A 1 109 ? 19.964 7.858 -14.780 1.00 80.06 109 PHE A O 1
ATOM 848 N N . LEU A 1 110 ? 20.437 7.867 -16.972 1.00 79.50 110 LEU A N 1
ATOM 849 C CA . LEU A 1 110 ? 21.679 7.090 -16.863 1.00 79.50 110 LEU A CA 1
ATOM 850 C C . LEU A 1 110 ? 22.862 7.920 -16.355 1.00 79.50 110 LEU A C 1
ATOM 852 O O . LEU A 1 110 ? 23.742 7.388 -15.684 1.00 79.50 110 LEU A O 1
ATOM 856 N N . PHE A 1 111 ? 22.879 9.212 -16.678 1.00 81.00 111 PHE A N 1
ATOM 857 C CA . PHE A 1 111 ? 23.935 10.157 -16.329 1.00 81.00 111 PHE A CA 1
ATOM 858 C C . PHE A 1 111 ? 23.302 11.417 -15.717 1.00 81.00 111 PHE A C 1
ATOM 860 O O . PHE A 1 111 ? 23.159 12.431 -16.407 1.00 81.00 111 PHE A O 1
ATOM 867 N N . PRO A 1 112 ? 22.901 11.374 -14.431 1.00 72.31 112 PRO A N 1
ATOM 868 C CA . PRO A 1 112 ? 22.201 12.481 -13.771 1.00 72.31 112 PRO A CA 1
ATOM 869 C C . PRO A 1 112 ? 23.029 13.765 -13.726 1.00 72.31 112 PRO A C 1
ATOM 871 O O . PRO A 1 112 ? 22.501 14.858 -13.904 1.00 72.31 112 PRO A O 1
ATOM 874 N N . GLU A 1 113 ? 24.342 13.618 -13.554 1.00 76.06 113 GLU A N 1
ATOM 875 C CA . GLU A 1 113 ? 25.308 14.722 -13.545 1.00 76.06 113 GLU A CA 1
ATOM 876 C C . GLU A 1 113 ? 25.806 15.091 -14.955 1.00 76.06 113 GLU A C 1
ATOM 878 O O . GLU A 1 113 ? 26.652 15.967 -15.123 1.00 76.06 113 GLU A O 1
ATOM 883 N N . GLY A 1 114 ? 25.264 14.445 -15.993 1.00 67.12 114 GLY A N 1
ATOM 884 C CA . GLY A 1 114 ? 25.715 14.586 -17.371 1.00 67.12 114 GLY A CA 1
ATOM 885 C C . GLY A 1 114 ? 26.965 13.764 -17.689 1.00 67.12 114 GLY A C 1
ATOM 886 O O . GLY A 1 114 ? 27.478 12.997 -16.876 1.00 67.12 114 GLY A O 1
ATOM 887 N N . ILE A 1 115 ? 27.434 13.896 -18.930 1.00 68.06 115 ILE A N 1
ATOM 888 C CA . ILE A 1 115 ? 28.672 13.270 -19.401 1.00 68.06 115 ILE A CA 1
ATOM 889 C C . ILE A 1 115 ? 29.696 14.398 -19.551 1.00 68.06 115 ILE A C 1
ATOM 891 O O . ILE A 1 115 ? 29.526 15.228 -20.449 1.00 68.06 115 ILE A O 1
ATOM 895 N N . PRO A 1 116 ? 30.718 14.480 -18.685 1.00 63.38 116 PRO A N 1
ATOM 896 C CA . PRO A 1 116 ? 31.767 15.471 -18.845 1.00 63.38 116 PRO A CA 1
ATOM 897 C C . PRO A 1 116 ? 32.545 15.232 -20.146 1.00 63.38 116 PRO A C 1
ATOM 899 O O . PRO A 1 116 ? 32.843 14.100 -20.535 1.00 63.38 116 PRO A O 1
ATOM 902 N N . PHE A 1 117 ? 32.861 16.327 -20.833 1.00 56.12 117 PHE A N 1
ATOM 903 C CA . PHE A 1 117 ? 33.727 16.337 -22.007 1.00 56.12 117 PHE A CA 1
ATOM 904 C C . PHE A 1 117 ? 35.125 16.787 -21.573 1.00 56.12 117 PHE A C 1
ATOM 906 O O . PHE A 1 117 ? 35.270 17.876 -21.019 1.00 56.12 117 PHE A O 1
ATOM 913 N N . GLY A 1 118 ? 36.131 15.937 -21.786 1.00 63.53 118 GLY A N 1
ATOM 914 C CA . GLY A 1 118 ? 37.531 16.220 -21.461 1.00 63.53 118 GLY A CA 1
ATOM 915 C C . GLY A 1 118 ? 38.455 16.054 -22.668 1.00 63.53 118 GLY A C 1
ATOM 916 O O . GLY A 1 118 ? 38.033 15.614 -23.735 1.00 63.53 118 GLY A O 1
ATOM 917 N N . GLU A 1 119 ? 39.740 16.369 -22.486 1.00 56.34 119 GLU A N 1
ATOM 918 C CA . GLU A 1 119 ? 40.761 16.354 -23.552 1.00 56.34 119 GLU A CA 1
ATOM 919 C C . GLU A 1 119 ? 40.956 14.977 -24.216 1.00 56.34 119 GLU A C 1
ATOM 921 O O . GLU A 1 119 ? 41.395 14.896 -25.360 1.00 56.34 119 GLU A O 1
ATOM 926 N N . THR A 1 120 ? 40.594 13.889 -23.531 1.00 61.06 120 THR A N 1
ATOM 927 C CA . THR A 1 120 ? 40.696 12.508 -24.032 1.00 61.06 120 THR A CA 1
ATOM 928 C C . THR A 1 120 ? 39.378 11.939 -24.570 1.00 61.06 120 THR A C 1
ATOM 930 O O . THR A 1 120 ? 39.342 10.780 -24.983 1.00 61.06 120 THR A O 1
ATOM 933 N N . GLY A 1 121 ? 38.302 12.737 -24.607 1.00 60.78 121 GLY A N 1
ATOM 934 C CA . GLY A 1 121 ? 37.004 12.367 -25.181 1.00 60.78 121 GLY A CA 1
ATOM 935 C C . GLY A 1 121 ? 35.815 12.491 -24.220 1.00 60.78 121 GLY A C 1
ATOM 936 O O . GLY A 1 121 ? 35.872 13.164 -23.190 1.00 60.78 121 GLY A O 1
ATOM 937 N N . PHE A 1 122 ? 34.704 11.843 -24.590 1.00 60.34 122 PHE A N 1
ATOM 938 C CA . PHE A 1 122 ? 33.490 11.749 -23.771 1.00 60.34 122 PHE A CA 1
ATOM 939 C C . PHE A 1 122 ? 33.618 10.606 -22.760 1.00 60.34 122 PHE A C 1
ATOM 941 O O . PHE A 1 122 ? 33.905 9.472 -23.146 1.00 60.34 122 PHE A O 1
ATOM 948 N N . GLY A 1 123 ? 33.342 10.864 -21.483 1.00 57.94 123 GLY A N 1
ATOM 949 C CA . GLY A 1 123 ? 33.312 9.813 -20.467 1.00 57.94 123 GLY A CA 1
ATOM 950 C C . GLY A 1 123 ? 32.539 10.233 -19.227 1.00 57.94 123 GLY A C 1
ATOM 951 O O . GLY A 1 123 ? 32.439 11.416 -18.931 1.00 57.94 123 GLY A O 1
ATOM 952 N N . ALA A 1 124 ? 31.984 9.272 -18.488 1.00 51.69 124 ALA A N 1
ATOM 953 C CA . ALA A 1 124 ? 31.547 9.533 -17.121 1.00 51.69 124 ALA A CA 1
ATOM 954 C C . ALA A 1 124 ? 32.802 9.783 -16.270 1.00 51.69 124 ALA A C 1
ATOM 956 O O . ALA A 1 124 ? 33.748 8.990 -16.334 1.00 51.69 124 ALA A O 1
ATOM 957 N N . CYS A 1 125 ? 32.841 10.871 -15.492 1.00 49.34 125 CYS A N 1
ATOM 958 C CA . CYS A 1 125 ? 33.888 11.041 -14.486 1.00 49.34 125 CYS A CA 1
ATOM 959 C C . CYS A 1 125 ? 33.959 9.761 -13.648 1.00 49.34 125 CYS A C 1
ATOM 961 O O . CYS A 1 125 ? 32.917 9.217 -13.274 1.00 49.34 125 CYS A O 1
ATOM 963 N N . LYS A 1 126 ? 35.176 9.273 -13.355 1.00 48.25 126 LYS A N 1
ATOM 964 C CA . LYS A 1 126 ? 35.366 8.243 -12.326 1.00 48.25 126 LYS A CA 1
ATOM 965 C C . LYS A 1 126 ? 34.533 8.682 -11.130 1.00 48.25 126 LYS A C 1
ATOM 967 O O . LYS A 1 126 ? 34.773 9.772 -10.618 1.00 48.25 126 LYS A O 1
ATOM 972 N N . THR A 1 127 ? 33.553 7.875 -10.738 1.00 44.78 127 THR A N 1
ATOM 973 C CA . THR A 1 127 ? 32.774 8.069 -9.517 1.00 44.78 127 THR A CA 1
ATOM 974 C C . THR A 1 127 ? 33.754 8.143 -8.355 1.00 44.78 127 THR A C 1
ATOM 976 O O . THR A 1 127 ? 34.153 7.125 -7.790 1.00 44.78 127 THR A O 1
ATOM 979 N N . ALA A 1 128 ? 34.200 9.351 -8.028 1.00 36.47 128 ALA A N 1
ATOM 980 C CA . ALA A 1 128 ? 34.822 9.644 -6.764 1.00 36.47 128 ALA A CA 1
ATOM 981 C C . ALA A 1 128 ? 33.659 9.718 -5.782 1.00 36.47 128 ALA A C 1
ATOM 983 O O . ALA A 1 128 ? 33.035 10.761 -5.615 1.00 36.47 128 ALA A O 1
ATOM 984 N N . PHE A 1 129 ? 33.334 8.581 -5.167 1.00 37.66 129 PHE A N 1
ATOM 985 C CA . PHE A 1 129 ? 32.627 8.595 -3.896 1.00 37.66 129 PHE A CA 1
ATOM 986 C C . PHE A 1 129 ? 33.437 9.487 -2.948 1.00 37.66 129 PHE A C 1
ATOM 988 O O . PHE A 1 129 ? 34.464 9.067 -2.416 1.00 37.66 129 PHE A O 1
ATOM 995 N N . ARG A 1 130 ? 33.000 10.731 -2.755 1.00 31.81 130 ARG A N 1
ATOM 996 C CA . ARG A 1 130 ? 33.354 11.515 -1.578 1.00 31.81 130 ARG A CA 1
ATOM 997 C C . ARG A 1 130 ? 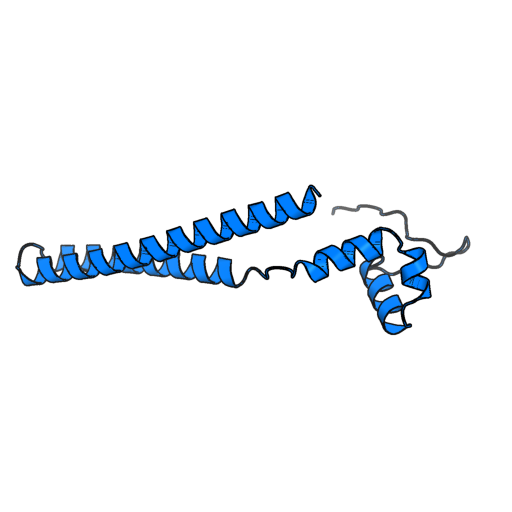32.113 11.594 -0.710 1.00 31.81 130 ARG A C 1
ATOM 999 O O . ARG A 1 130 ? 31.219 12.393 -0.949 1.00 31.81 130 ARG A O 1
ATOM 1006 N N . ILE A 1 131 ? 32.081 10.712 0.280 1.00 36.25 131 ILE A N 1
ATOM 1007 C CA . ILE A 1 131 ? 31.350 10.951 1.517 1.00 36.25 131 ILE A CA 1
ATOM 1008 C C . ILE A 1 131 ? 32.171 11.994 2.275 1.00 36.25 131 ILE A C 1
ATOM 1010 O O . ILE A 1 131 ? 33.287 11.670 2.681 1.00 36.25 131 ILE A O 1
ATOM 1014 N N . GLN A 1 132 ? 31.643 13.208 2.425 1.00 34.38 132 GLN A N 1
ATOM 1015 C CA . GLN A 1 132 ? 31.871 14.105 3.564 1.00 34.38 132 GLN A CA 1
ATOM 1016 C C . GLN A 1 132 ? 30.623 14.959 3.759 1.00 34.38 132 GLN A C 1
ATOM 1018 O O . GLN A 1 132 ? 30.156 15.530 2.750 1.00 34.38 132 GLN A O 1
#

pLDDT: mean 76.92, std 13.05, range [31.81, 91.06]

Sequence (132 aa):
MAIEANLASQRSVGAKQMARLKARLVELSTRHRQILDKSLSGVFSDSDTKKLLSEAEQESDNLQSQIAAAESSEIVPKEVVKKGFAVLQDMAAFWQKVGLTTKQQLQRFLFPEGIPFGETGFGACKTAFRIQ